Protein AF-A0A2J4QIV1-F1 (afdb_monomer_lite)

Foldseek 3Di:
DVVVVLVVVQVVCPPPPHPVVVDPDDDDSVNSVVVVVVVVVVVD

Organism: NCBI:txid1134687

pLDDT: mean 90.33, std 8.17, range [55.03, 96.81]

Secondary structure (DSSP, 8-state):
-HHHHHHHHHHHHTSTTSGGGGSSS---HHHHHHHHHHHHHHH-

Sequence (44 aa):
NNREQLDRVIAHTLRPVESIHFLPVELNAETLRAAFEKVERFAG

Radius of gyration: 11.12 Å; chains: 1; bounding box: 28×17×32 Å

Structure (mmCIF, N/CA/C/O backbone):
data_AF-A0A2J4QIV1-F1
#
_entry.id   AF-A0A2J4QIV1-F1
#
loop_
_atom_site.group_PDB
_atom_site.id
_atom_site.type_symbol
_atom_site.label_atom_id
_atom_site.label_alt_id
_atom_site.label_comp_id
_atom_site.label_asym_id
_atom_site.label_entity_id
_atom_site.label_seq_id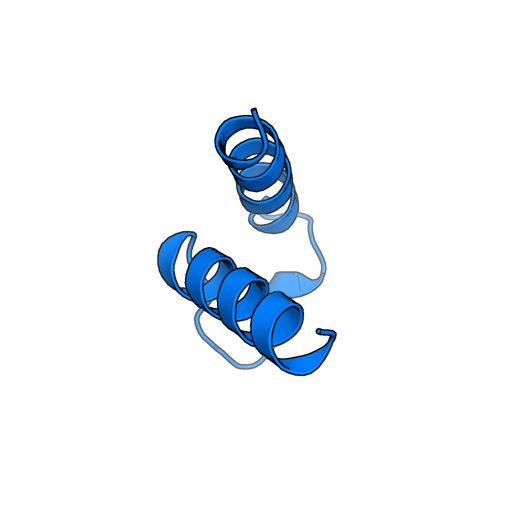
_atom_site.pdbx_PDB_ins_code
_atom_site.Cartn_x
_atom_site.Cartn_y
_atom_site.Cartn_z
_atom_site.occupancy
_atom_site.B_iso_or_equiv
_atom_site.auth_seq_id
_atom_site.auth_comp_id
_atom_site.auth_asym_id
_atom_site.auth_atom_id
_atom_site.pdbx_PDB_model_num
ATOM 1 N N . ASN A 1 1 ? 0.839 3.838 -19.971 1.00 61.09 1 ASN A N 1
ATOM 2 C CA . ASN A 1 1 ? 0.713 2.374 -19.808 1.00 61.09 1 ASN A CA 1
ATOM 3 C C . ASN A 1 1 ? 0.988 1.872 -18.382 1.00 61.09 1 ASN A C 1
ATOM 5 O O . ASN A 1 1 ? 0.363 0.903 -17.979 1.00 61.09 1 ASN A O 1
ATOM 9 N N . ASN A 1 2 ? 1.877 2.501 -17.590 1.00 79.75 2 ASN A N 1
ATOM 10 C CA . ASN A 1 2 ? 2.154 2.036 -16.214 1.00 79.75 2 ASN A CA 1
ATOM 11 C C . ASN A 1 2 ? 1.123 2.519 -15.169 1.00 79.75 2 ASN A C 1
ATOM 13 O O . ASN A 1 2 ? 0.823 1.829 -14.204 1.00 79.75 2 ASN A O 1
ATOM 17 N N . ARG A 1 3 ? 0.529 3.698 -15.391 1.00 82.94 3 ARG A N 1
ATOM 18 C CA . ARG A 1 3 ? -0.327 4.379 -14.408 1.00 82.94 3 ARG A CA 1
ATOM 19 C C . ARG A 1 3 ? -1.622 3.622 -14.078 1.00 82.94 3 ARG A C 1
ATOM 21 O O . ARG A 1 3 ? 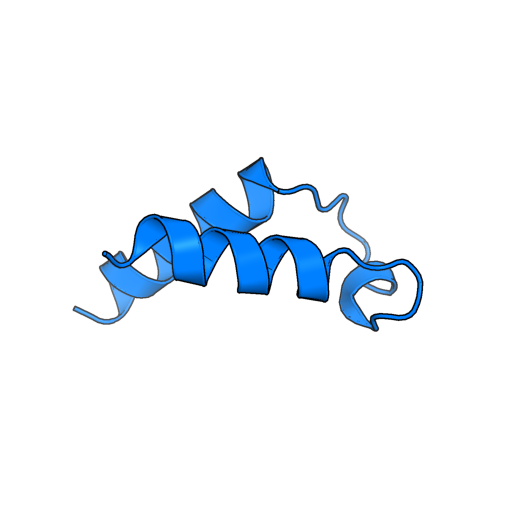-1.959 3.499 -12.913 1.00 82.94 3 ARG A O 1
ATOM 28 N N . GLU A 1 4 ? -2.292 3.044 -15.074 1.00 89.81 4 GLU A N 1
ATOM 29 C CA . GLU A 1 4 ? -3.506 2.240 -14.847 1.00 89.81 4 GLU A CA 1
ATOM 30 C C . GLU A 1 4 ? -3.222 0.921 -14.119 1.00 89.81 4 GLU A C 1
ATOM 32 O O . GLU A 1 4 ? -4.036 0.454 -13.326 1.00 89.81 4 GLU A O 1
ATOM 37 N N . GLN A 1 5 ? -2.061 0.312 -14.372 1.00 90.69 5 GLN A N 1
ATOM 38 C CA . GLN A 1 5 ? -1.645 -0.897 -13.661 1.00 90.69 5 GLN A CA 1
ATOM 39 C C . GLN A 1 5 ? -1.311 -0.574 -12.205 1.00 90.69 5 GLN A C 1
ATOM 41 O O . GLN A 1 5 ? -1.768 -1.278 -11.306 1.00 90.69 5 GLN A O 1
ATOM 46 N N . LEU A 1 6 ? -0.604 0.536 -11.975 1.00 92.06 6 LEU A N 1
ATOM 47 C CA . LEU A 1 6 ? -0.319 1.040 -10.637 1.00 92.06 6 LEU A CA 1
ATOM 48 C C . LEU A 1 6 ? -1.612 1.326 -9.862 1.00 92.06 6 LEU A C 1
ATOM 50 O O . LEU A 1 6 ? -1.738 0.934 -8.706 1.00 92.06 6 LEU A O 1
ATOM 54 N N . ASP A 1 7 ? -2.611 1.918 -10.515 1.00 92.69 7 ASP A N 1
ATOM 55 C CA . ASP A 1 7 ? -3.9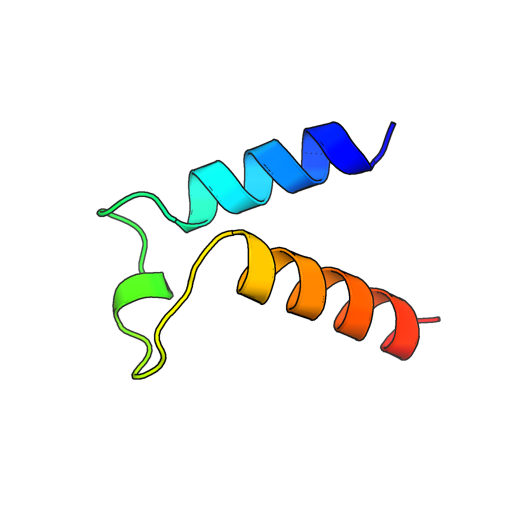13 2.183 -9.899 1.00 92.69 7 ASP A CA 1
ATOM 56 C C . ASP A 1 7 ? -4.664 0.921 -9.485 1.00 92.69 7 ASP A C 1
ATOM 58 O O . ASP A 1 7 ? -5.270 0.888 -8.413 1.00 92.69 7 ASP A O 1
ATOM 62 N N . ARG A 1 8 ? -4.579 -0.150 -10.279 1.00 94.81 8 ARG A N 1
ATOM 63 C CA . ARG A 1 8 ? -5.161 -1.447 -9.906 1.00 94.81 8 ARG A CA 1
ATOM 64 C C . ARG A 1 8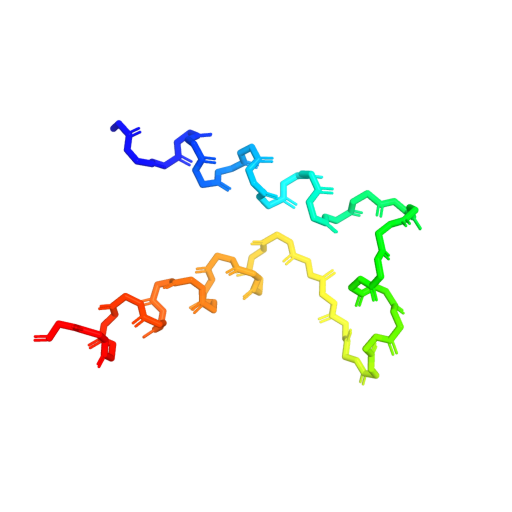 ? -4.470 -2.055 -8.692 1.00 94.81 8 ARG A C 1
ATOM 66 O O . ARG A 1 8 ? -5.156 -2.580 -7.818 1.00 94.81 8 ARG A O 1
ATOM 73 N N . VAL A 1 9 ? -3.141 -1.973 -8.627 1.00 94.69 9 VAL A N 1
ATOM 74 C CA . VAL A 1 9 ? -2.369 -2.461 -7.475 1.00 94.69 9 VAL A CA 1
ATOM 75 C C . VAL A 1 9 ? -2.749 -1.676 -6.224 1.00 94.69 9 VAL A C 1
ATOM 77 O O . VAL A 1 9 ? -3.078 -2.274 -5.208 1.00 94.69 9 VAL A O 1
ATOM 80 N N . ILE A 1 10 ? -2.800 -0.348 -6.308 1.00 95.50 10 ILE A N 1
ATOM 81 C CA . ILE A 1 10 ? -3.162 0.509 -5.172 1.00 95.50 10 ILE A CA 1
ATOM 82 C C . ILE A 1 10 ? -4.585 0.227 -4.690 1.00 95.50 10 ILE A C 1
ATOM 84 O O . ILE A 1 10 ? -4.804 0.063 -3.490 1.00 95.50 10 ILE A O 1
ATOM 88 N N . ALA A 1 11 ? -5.543 0.108 -5.612 1.00 95.81 11 ALA A N 1
ATOM 89 C CA . ALA A 1 11 ? -6.919 -0.232 -5.266 1.00 95.81 11 ALA A CA 1
ATOM 90 C C . ALA A 1 11 ? -7.023 -1.614 -4.602 1.00 95.81 11 ALA A C 1
ATOM 92 O O . ALA A 1 11 ? -7.776 -1.775 -3.646 1.00 95.81 11 ALA A O 1
ATOM 93 N N . HIS A 1 12 ? -6.262 -2.602 -5.084 1.00 96.38 12 HIS A N 1
ATOM 94 C CA . HIS A 1 12 ? -6.219 -3.940 -4.498 1.00 96.38 12 HIS A CA 1
ATOM 95 C C . HIS A 1 12 ? -5.647 -3.920 -3.081 1.00 96.38 12 HIS A C 1
ATOM 97 O O . HIS A 1 12 ? -6.256 -4.495 -2.182 1.00 96.38 12 HIS A O 1
ATOM 103 N N . THR A 1 13 ? -4.523 -3.229 -2.893 1.00 95.44 13 THR A N 1
ATOM 104 C CA . THR A 1 13 ? -3.805 -3.115 -1.622 1.00 95.44 13 THR A CA 1
ATOM 105 C C . THR A 1 13 ? -4.628 -2.399 -0.552 1.00 95.44 13 THR A C 1
ATOM 107 O O . THR A 1 13 ? -4.546 -2.758 0.614 1.00 95.44 13 THR A O 1
ATOM 110 N N . LEU A 1 14 ? -5.459 -1.418 -0.918 1.00 95.62 14 LEU A N 1
ATOM 111 C CA . LEU A 1 14 ? -6.304 -0.690 0.039 1.00 95.62 14 LEU A CA 1
ATOM 112 C C . LEU A 1 14 ? -7.609 -1.410 0.403 1.00 95.62 14 LEU A C 1
ATOM 114 O O . LEU A 1 14 ? -8.393 -0.879 1.193 1.00 95.62 14 LEU A O 1
ATOM 118 N N . ARG A 1 15 ? -7.881 -2.608 -0.132 1.00 96.00 15 ARG A N 1
ATOM 119 C CA . ARG A 1 15 ? -9.103 -3.343 0.231 1.00 96.00 15 ARG A CA 1
ATOM 120 C C . ARG A 1 15 ? -9.110 -3.654 1.735 1.00 96.00 15 ARG A C 1
ATOM 122 O O . ARG A 1 15 ? -8.055 -3.956 2.284 1.00 96.00 15 ARG A O 1
ATOM 129 N N . PRO A 1 16 ? -10.275 -3.649 2.410 1.00 93.25 16 PRO A N 1
ATOM 130 C CA . PRO A 1 16 ? -10.349 -3.806 3.871 1.00 93.25 16 PRO A CA 1
ATOM 131 C C . PRO A 1 16 ? -9.746 -5.105 4.425 1.00 93.25 16 PRO A C 1
ATOM 133 O O . PRO A 1 16 ? -9.420 -5.182 5.602 1.00 93.25 16 PRO A O 1
ATOM 136 N N . VAL A 1 17 ? -9.634 -6.137 3.587 1.00 95.00 17 VAL A N 1
ATOM 137 C CA . VAL A 1 17 ? -9.130 -7.468 3.959 1.00 95.00 17 VAL A CA 1
ATOM 138 C C . VAL A 1 17 ? -7.609 -7.595 3.868 1.00 95.00 17 VAL A C 1
ATOM 140 O O . VAL A 1 17 ? -7.057 -8.621 4.256 1.00 95.00 17 VAL A O 1
ATOM 143 N N . GLU A 1 18 ? -6.928 -6.584 3.333 1.00 96.81 18 GLU A N 1
ATOM 144 C CA . GLU A 1 18 ? -5.483 -6.624 3.135 1.00 96.81 18 GLU A CA 1
ATOM 145 C C . GLU A 1 18 ? -4.724 -6.330 4.427 1.00 96.81 18 GLU A C 1
ATOM 147 O O . GLU A 1 18 ? -5.129 -5.512 5.254 1.00 96.81 18 GLU A O 1
ATOM 152 N N . SER A 1 19 ? -3.549 -6.943 4.572 1.00 95.69 19 SER A N 1
ATOM 153 C CA . SER A 1 19 ? -2.716 -6.771 5.767 1.00 95.69 19 SER A CA 1
ATOM 154 C C . SER A 1 19 ? -2.121 -5.369 5.914 1.00 95.69 19 SER A C 1
ATOM 156 O O . SER A 1 19 ? -1.573 -5.045 6.965 1.00 95.69 19 SER A O 1
ATOM 158 N N . ILE A 1 20 ? -2.222 -4.522 4.888 1.00 94.69 20 ILE A N 1
ATOM 159 C CA . ILE A 1 20 ? -1.671 -3.169 4.933 1.00 94.69 20 ILE A CA 1
ATOM 160 C C . ILE A 1 20 ? -2.317 -2.307 6.031 1.00 94.69 20 ILE A C 1
ATOM 162 O O . ILE A 1 20 ? -1.669 -1.416 6.574 1.00 94.69 20 ILE A O 1
ATOM 166 N N . HIS A 1 21 ? -3.556 -2.627 6.419 1.00 92.88 21 HIS A N 1
ATOM 167 C CA . HIS A 1 21 ? -4.297 -1.938 7.483 1.00 92.88 21 HIS A CA 1
ATOM 168 C C . HIS A 1 21 ? -3.792 -2.256 8.898 1.00 92.88 21 HIS A C 1
ATOM 170 O O . HIS A 1 21 ? -4.222 -1.618 9.853 1.00 92.88 21 HIS A O 1
ATOM 176 N N . PHE A 1 22 ? -2.872 -3.216 9.058 1.00 94.19 22 PHE A N 1
ATOM 177 C CA . PHE A 1 22 ? -2.195 -3.461 10.339 1.00 94.19 22 PHE A CA 1
ATOM 178 C C . PHE A 1 22 ? -1.027 -2.504 10.593 1.00 94.19 22 PHE A C 1
ATOM 180 O O . PHE A 1 22 ? -0.459 -2.503 11.688 1.00 94.19 22 PHE A O 1
ATOM 187 N N . LEU A 1 23 ? -0.632 -1.711 9.595 1.00 92.44 23 LEU A N 1
ATOM 188 C CA . LEU A 1 23 ? 0.435 -0.738 9.765 1.00 92.44 23 LEU A CA 1
ATOM 189 C C . LEU A 1 23 ? -0.063 0.442 10.617 1.00 92.44 23 LEU A C 1
ATOM 191 O O . LEU A 1 23 ? -1.176 0.921 10.408 1.00 92.44 23 LEU A O 1
ATOM 195 N N . PRO A 1 24 ? 0.753 0.967 11.550 1.00 93.25 24 PRO A N 1
ATOM 196 C CA . PRO A 1 24 ? 0.375 2.083 12.420 1.00 93.25 24 PRO A CA 1
ATOM 197 C C . PRO A 1 24 ? 0.485 3.438 11.697 1.00 93.25 24 PRO A C 1
ATOM 199 O O . PRO A 1 24 ? 0.950 4.425 12.263 1.00 93.25 24 PRO A O 1
ATOM 202 N N . VAL A 1 25 ? 0.126 3.479 10.416 1.00 89.25 25 VAL A N 1
ATOM 203 C CA . VAL A 1 25 ? 0.189 4.662 9.559 1.00 89.25 25 VAL A CA 1
ATOM 204 C C . VAL A 1 25 ? -1.080 4.729 8.725 1.00 89.25 25 VAL A C 1
ATOM 206 O O . VAL A 1 25 ? -1.571 3.714 8.236 1.00 89.25 25 VAL A O 1
ATOM 209 N N . GLU A 1 26 ? -1.620 5.934 8.567 1.00 87.25 26 GLU A N 1
ATOM 210 C CA . GLU A 1 26 ? -2.764 6.156 7.695 1.00 87.25 26 GLU A CA 1
ATOM 211 C C . GLU A 1 26 ? -2.323 6.028 6.234 1.00 87.25 26 GLU A C 1
ATOM 213 O O . GLU A 1 26 ? -1.397 6.707 5.784 1.00 87.25 26 GLU A O 1
ATOM 218 N N . LEU A 1 27 ? -2.972 5.127 5.498 1.00 91.25 27 LEU A N 1
ATOM 219 C CA . LEU A 1 27 ? -2.635 4.834 4.112 1.00 91.25 27 LEU A CA 1
ATOM 220 C C . LEU A 1 27 ? -3.831 5.095 3.213 1.00 91.25 27 LEU A C 1
ATOM 222 O O . LEU A 1 27 ? -4.925 4.573 3.416 1.00 91.25 27 LEU A O 1
ATOM 226 N N . ASN A 1 28 ? -3.587 5.890 2.179 1.00 93.19 28 ASN A N 1
ATOM 227 C CA . ASN A 1 28 ? -4.534 6.168 1.115 1.00 93.19 28 ASN A CA 1
ATOM 228 C C . ASN A 1 28 ? -3.840 6.044 -0.250 1.00 93.19 28 ASN A C 1
ATOM 230 O O . ASN A 1 28 ? -2.633 5.795 -0.348 1.00 93.19 28 ASN A O 1
ATOM 234 N N . ALA A 1 29 ? -4.619 6.194 -1.321 1.00 94.06 29 ALA A N 1
ATOM 235 C CA . ALA A 1 29 ? -4.120 5.993 -2.675 1.00 94.06 29 ALA A CA 1
ATOM 236 C C . ALA A 1 29 ? -2.986 6.965 -3.042 1.00 94.06 29 ALA A C 1
ATOM 238 O O . ALA A 1 29 ? -2.057 6.576 -3.748 1.00 94.06 29 ALA A O 1
ATOM 239 N N . GLU A 1 30 ? -3.031 8.201 -2.545 1.00 93.44 30 GLU A N 1
ATOM 240 C CA . GLU A 1 30 ? -2.006 9.213 -2.803 1.00 93.44 30 GLU A CA 1
ATOM 241 C C . GLU A 1 30 ? -0.694 8.870 -2.091 1.00 93.44 30 GLU A C 1
ATOM 243 O O . GLU A 1 30 ? 0.366 8.856 -2.721 1.00 93.44 30 GLU A O 1
ATOM 248 N N . THR A 1 31 ? -0.766 8.491 -0.812 1.00 93.31 31 THR A N 1
ATOM 249 C CA . THR A 1 31 ? 0.406 8.074 -0.031 1.00 93.31 31 THR A CA 1
ATOM 250 C C . THR A 1 31 ? 1.079 6.845 -0.640 1.00 93.31 31 THR A C 1
ATOM 252 O O . THR A 1 31 ? 2.306 6.804 -0.744 1.00 93.31 31 THR A O 1
ATOM 255 N N . LEU A 1 32 ? 0.295 5.863 -1.101 1.00 93.31 32 LEU A N 1
ATOM 256 C CA . LEU A 1 32 ? 0.842 4.684 -1.773 1.00 93.31 32 LEU A CA 1
ATOM 257 C C . LEU A 1 32 ? 1.473 5.031 -3.122 1.00 93.31 32 LEU A C 1
ATOM 259 O O . LEU A 1 32 ? 2.577 4.563 -3.391 1.00 93.31 32 LEU A O 1
ATOM 263 N N . ARG A 1 33 ? 0.841 5.882 -3.944 1.00 93.06 33 ARG A N 1
ATOM 264 C CA . ARG A 1 33 ? 1.448 6.353 -5.204 1.00 93.06 33 ARG A CA 1
ATOM 265 C C . ARG A 1 33 ? 2.795 7.021 -4.960 1.00 93.06 33 ARG A C 1
ATOM 267 O O . ARG A 1 33 ? 3.775 6.648 -5.597 1.00 93.06 33 ARG A O 1
ATOM 274 N N . ALA A 1 34 ? 2.855 7.955 -4.012 1.00 92.75 34 ALA A N 1
ATOM 275 C CA . ALA A 1 34 ? 4.094 8.642 -3.665 1.00 92.75 34 ALA A CA 1
ATOM 276 C C . ALA A 1 34 ? 5.174 7.660 -3.177 1.00 92.75 34 ALA A C 1
ATOM 278 O O . ALA A 1 34 ? 6.351 7.818 -3.504 1.00 92.75 34 ALA A O 1
ATOM 279 N N . ALA A 1 35 ? 4.786 6.622 -2.428 1.00 91.75 35 ALA A N 1
ATOM 280 C CA . ALA A 1 35 ? 5.704 5.576 -1.991 1.00 91.75 35 ALA A CA 1
ATOM 281 C C . ALA A 1 35 ? 6.259 4.757 -3.171 1.00 91.75 35 ALA A C 1
ATOM 283 O O . ALA A 1 35 ? 7.468 4.532 -3.222 1.00 91.75 35 ALA A O 1
ATOM 284 N N . PHE A 1 36 ? 5.419 4.367 -4.136 1.00 91.06 36 PHE A N 1
ATOM 285 C CA . PHE A 1 36 ? 5.865 3.673 -5.350 1.00 91.06 36 PHE A CA 1
ATOM 286 C C . PHE A 1 36 ? 6.843 4.522 -6.169 1.00 91.06 36 PHE A C 1
ATOM 288 O O . PHE A 1 36 ? 7.942 4.057 -6.465 1.00 91.06 36 PHE A O 1
ATOM 295 N N . GLU A 1 37 ? 6.504 5.785 -6.447 1.00 91.00 37 GLU A N 1
ATOM 296 C CA . GLU A 1 37 ? 7.387 6.702 -7.185 1.00 91.00 37 GLU A CA 1
ATOM 297 C C . GLU A 1 37 ? 8.727 6.905 -6.469 1.00 91.00 37 GLU A C 1
ATOM 299 O O . GLU A 1 37 ? 9.785 6.982 -7.097 1.00 91.00 37 GLU A O 1
ATOM 304 N N . LYS A 1 38 ? 8.694 6.989 -5.133 1.00 92.56 38 LYS A N 1
ATOM 305 C CA . LYS A 1 38 ? 9.897 7.101 -4.311 1.00 92.56 38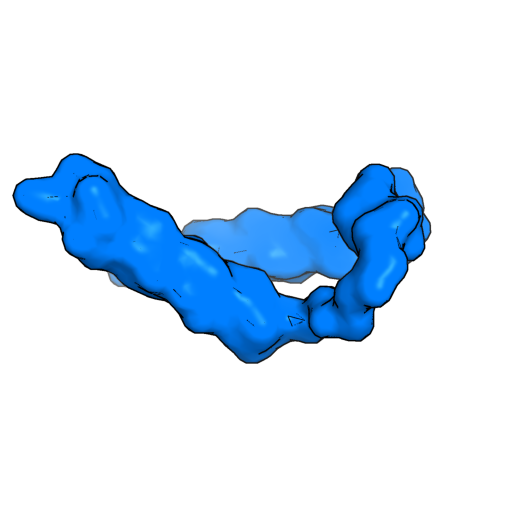 LYS A CA 1
ATOM 306 C C . LYS A 1 38 ? 10.781 5.865 -4.479 1.00 92.56 38 LYS A C 1
ATOM 308 O O . LYS A 1 38 ? 11.973 6.023 -4.717 1.00 92.56 38 LYS A O 1
ATOM 313 N N . VAL A 1 39 ? 10.217 4.660 -4.385 1.00 91.81 39 VAL A N 1
ATOM 314 C CA . VAL A 1 39 ? 10.962 3.399 -4.549 1.00 91.81 39 VAL A CA 1
ATOM 315 C C . VAL A 1 39 ? 11.548 3.269 -5.956 1.00 91.81 39 VAL A C 1
ATOM 317 O O . VAL A 1 39 ? 12.725 2.938 -6.076 1.00 91.81 39 VAL A O 1
ATOM 320 N N . GLU A 1 40 ? 10.789 3.596 -7.005 1.00 87.81 40 GLU A N 1
ATOM 321 C CA . GLU A 1 40 ? 11.290 3.575 -8.389 1.00 87.81 40 GLU A CA 1
ATOM 322 C C . GLU A 1 40 ? 12.493 4.514 -8.579 1.00 87.81 40 GLU A C 1
ATOM 324 O O . GLU A 1 40 ? 13.455 4.143 -9.246 1.00 87.81 40 GLU A O 1
ATOM 329 N N . ARG A 1 41 ? 12.490 5.693 -7.939 1.00 87.25 41 ARG A N 1
ATOM 330 C CA . ARG A 1 41 ? 13.634 6.625 -7.962 1.00 87.25 41 ARG A CA 1
ATOM 331 C C . ARG A 1 41 ? 14.861 6.132 -7.198 1.00 87.25 41 ARG A C 1
ATOM 333 O O . ARG A 1 41 ? 15.953 6.586 -7.505 1.00 87.25 41 ARG A O 1
ATOM 340 N N . PHE A 1 42 ? 14.694 5.283 -6.184 1.00 86.62 42 PHE A N 1
ATOM 341 C CA . PHE A 1 42 ? 15.820 4.711 -5.432 1.00 86.62 42 PHE A CA 1
ATOM 342 C C . PHE A 1 42 ? 16.385 3.442 -6.072 1.00 86.62 42 PHE A C 1
ATOM 344 O O . PHE A 1 42 ? 17.514 3.066 -5.768 1.00 86.62 42 PHE A O 1
ATOM 351 N N . ALA A 1 43 ? 15.595 2.760 -6.901 1.00 77.12 43 ALA A N 1
ATOM 352 C CA . ALA A 1 43 ? 15.992 1.531 -7.579 1.00 77.12 43 ALA A CA 1
ATOM 353 C C . ALA A 1 43 ? 16.688 1.768 -8.935 1.00 77.12 43 ALA A C 1
ATOM 355 O O . ALA A 1 43 ? 17.244 0.818 -9.486 1.00 77.12 43 ALA A O 1
ATOM 356 N N . GLY A 1 44 ? 16.629 2.994 -9.471 1.00 55.03 44 GLY A N 1
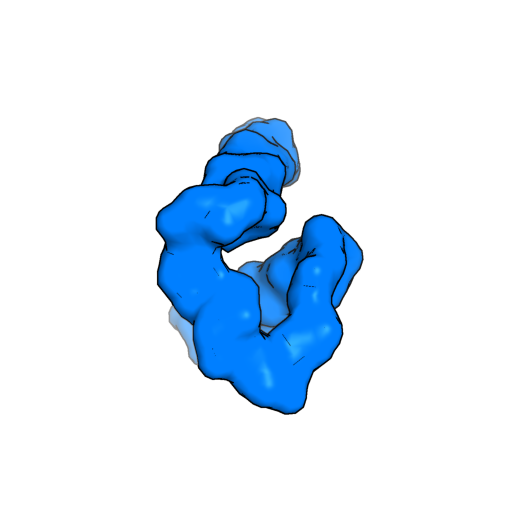ATOM 357 C CA . GLY A 1 44 ? 17.314 3.428 -10.696 1.00 55.03 44 GLY A CA 1
ATOM 358 C C . GLY A 1 44 ? 18.576 4.226 -10.410 1.00 55.03 44 GLY A C 1
ATOM 359 O O . GLY A 1 44 ? 19.505 4.127 -11.239 1.00 55.03 44 GLY A O 1
#